Protein AF-A0A398CS97-F1 (afdb_monomer_lite)

Foldseek 3Di:
DDPDLVVVLVVQQVCVVVVVDDFWDKDKDWDADPVPRFIKIKIKIWGWDRWHWADDPPDPQKIKIKTWTAWPIWIFIAGPNDTPDIGTDDTPPDIDIDIDGWDWDAFDDADWDDDDPDTDHPDGDGDDTDTDDDDDDDD

Radius of gyration: 20.43 Å; chains: 1; bounding box: 44×34×63 Å

Organism: NCBI:txid2315694

Secondary structure (DSSP, 8-state):
----HHHHHHHHHHHHHTT-S--EEEEEEEEE-TTT--EEEEEEEEEB---EEEEPTT-TTEEEEEEEBPTT-EEEEEETTEEEEEEE--TTS-EEEEEEE--EEESS--EEEEETTEEEEE---TT-EEE--------

pLDDT: mean 70.94, std 22.55, range [26.84, 95.31]

Sequence (139 aa):
MFVQRSSVERFLKSQYEAGKLAREVVLTTEREDPITEMKYTVRYDIQFASPVLSFIAGRSGFATLTMPINEGSFARIIMADVEKRTIPIPGGRYSVQAIVPLAAIKGDTGEVIEHDNVVTFSDGNPHDNHIIVHFNSEK

Structure (mmCIF, N/CA/C/O backbone):
data_AF-A0A398CS97-F1
#
_entry.id   AF-A0A398CS97-F1
#
loop_
_atom_site.group_PDB
_atom_site.id
_atom_site.type_symbol
_atom_site.label_atom_id
_atom_site.label_alt_id
_atom_site.label_comp_id
_atom_site.label_asym_id
_atom_site.label_entity_id
_atom_site.label_seq_id
_atom_site.pdbx_PDB_ins_code
_atom_site.Cartn_x
_atom_site.Cartn_y
_atom_site.Cartn_z
_atom_site.occupancy
_atom_site.B_iso_or_equiv
_atom_site.auth_seq_id
_atom_site.auth_comp_id
_atom_site.auth_asym_id
_atom_site.auth_atom_id
_atom_site.pdbx_PDB_model_nu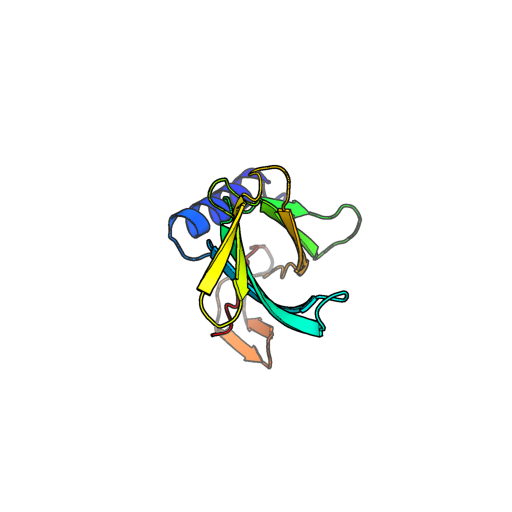m
ATOM 1 N N . MET A 1 1 ? -21.505 2.358 23.986 1.00 35.56 1 MET A N 1
ATOM 2 C CA . MET A 1 1 ? -20.213 3.023 24.249 1.00 35.56 1 MET A CA 1
ATOM 3 C C . MET A 1 1 ? -19.652 3.462 22.906 1.00 35.56 1 MET A C 1
ATOM 5 O O . MET A 1 1 ? -19.321 2.610 22.093 1.00 35.56 1 MET A O 1
ATOM 9 N N . PHE A 1 2 ? -19.686 4.760 22.607 1.00 33.34 2 PHE A N 1
ATOM 10 C CA . PHE A 1 2 ? -19.155 5.289 21.351 1.00 33.34 2 PHE A CA 1
ATOM 11 C C . PHE A 1 2 ? -17.647 5.445 21.516 1.00 33.34 2 PHE A C 1
ATOM 13 O O . PHE A 1 2 ? -17.203 6.307 22.271 1.00 33.34 2 PHE A O 1
ATOM 20 N N . VAL A 1 3 ? -16.856 4.611 20.844 1.00 44.00 3 VAL A N 1
ATOM 21 C CA . VAL A 1 3 ? -15.424 4.884 20.724 1.00 44.00 3 VAL A CA 1
ATOM 22 C C . VAL A 1 3 ? -15.304 6.177 19.929 1.00 44.00 3 VAL A C 1
ATOM 24 O O . VAL A 1 3 ? -15.673 6.238 18.757 1.00 44.00 3 VAL A O 1
ATOM 27 N N . GLN A 1 4 ? -14.873 7.244 20.600 1.00 48.69 4 GLN A N 1
ATOM 28 C CA . GLN A 1 4 ? -14.645 8.535 19.967 1.00 48.69 4 GLN A CA 1
ATOM 29 C C . GLN A 1 4 ? -13.661 8.313 18.815 1.00 48.69 4 GLN A C 1
ATOM 31 O O . GLN A 1 4 ? -12.544 7.844 19.038 1.00 48.69 4 GLN A O 1
ATOM 36 N N . ARG A 1 5 ? -14.085 8.633 17.588 1.00 53.59 5 ARG A N 1
ATOM 37 C CA . ARG A 1 5 ? -13.302 8.511 16.342 1.00 53.59 5 ARG A CA 1
ATOM 38 C C . ARG A 1 5 ? -11.865 9.042 16.508 1.00 53.59 5 ARG A C 1
ATOM 40 O O . ARG A 1 5 ? -10.906 8.419 16.066 1.00 53.59 5 ARG A O 1
ATOM 47 N N . SER A 1 6 ? -11.726 10.104 17.302 1.00 59.69 6 SER A N 1
ATOM 48 C CA . SER A 1 6 ? -10.467 10.755 17.671 1.00 59.69 6 SER A CA 1
ATOM 49 C C . SER A 1 6 ? -9.505 9.920 18.530 1.00 59.69 6 SER A C 1
ATOM 51 O O . SER A 1 6 ? -8.316 10.224 18.566 1.00 59.69 6 SER A O 1
ATOM 53 N N . SER A 1 7 ? -9.957 8.901 19.266 1.00 64.19 7 SER A N 1
ATOM 54 C CA . SER A 1 7 ? -9.073 8.045 20.076 1.00 64.19 7 SER A CA 1
ATOM 55 C C . SER A 1 7 ? -8.352 7.006 19.213 1.00 64.19 7 SER A C 1
ATOM 57 O O . SER A 1 7 ? -7.135 6.860 19.303 1.00 64.19 7 SER A O 1
ATOM 59 N N . VAL A 1 8 ? -9.085 6.356 18.304 1.00 69.38 8 VAL A N 1
ATOM 60 C CA . VAL A 1 8 ? -8.534 5.350 17.380 1.00 69.38 8 VAL A CA 1
ATOM 61 C C . VAL A 1 8 ? -7.596 5.997 16.367 1.00 69.38 8 VAL A C 1
ATOM 63 O O . VAL A 1 8 ? -6.506 5.489 16.132 1.00 69.38 8 VAL A O 1
AT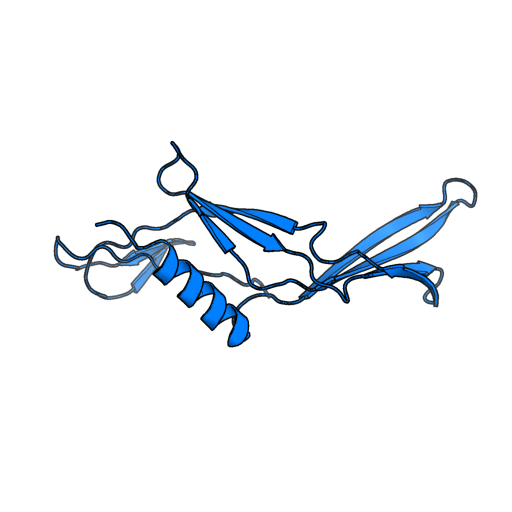OM 66 N N . GLU A 1 9 ? -7.971 7.153 15.817 1.00 71.81 9 GLU A N 1
ATOM 67 C CA . GLU A 1 9 ? -7.108 7.901 14.895 1.00 71.81 9 GLU A CA 1
ATOM 68 C C . GLU A 1 9 ? -5.802 8.346 15.573 1.00 71.81 9 GLU A C 1
ATOM 70 O O . GLU A 1 9 ? -4.727 8.208 14.990 1.00 71.81 9 GLU A O 1
ATOM 75 N N . ARG A 1 10 ? -5.863 8.805 16.833 1.00 71.56 10 ARG A N 1
ATOM 76 C CA . ARG A 1 10 ? -4.659 9.143 17.614 1.00 71.56 10 ARG A CA 1
ATOM 77 C C . ARG A 1 10 ? -3.786 7.925 17.895 1.00 71.56 10 ARG A C 1
ATOM 79 O O . ARG A 1 10 ? -2.567 8.040 17.809 1.00 71.56 10 ARG A O 1
ATOM 86 N N . PHE A 1 11 ? -4.385 6.779 18.208 1.00 76.19 11 PHE A N 1
ATOM 87 C CA . PHE A 1 11 ? -3.647 5.534 18.408 1.00 76.19 11 PHE A CA 1
ATOM 88 C C . PHE A 1 11 ? -2.953 5.071 17.121 1.00 76.19 11 PHE A C 1
ATOM 90 O O . PHE A 1 11 ? -1.757 4.804 17.129 1.00 76.19 11 PHE A O 1
ATOM 97 N N . LEU A 1 12 ? -3.665 5.034 15.994 1.00 78.00 12 LEU A N 1
ATOM 98 C CA . LEU A 1 12 ? -3.082 4.630 14.711 1.00 78.00 12 LEU A CA 1
ATOM 99 C C . LEU A 1 12 ? -1.944 5.553 14.290 1.00 78.00 12 LEU A C 1
ATOM 101 O O . LEU A 1 12 ? -0.890 5.080 13.869 1.00 78.00 12 LEU A O 1
ATOM 105 N N . LYS A 1 13 ? -2.129 6.863 14.471 1.00 81.62 13 LYS A N 1
ATOM 106 C CA . LYS A 1 13 ? -1.077 7.845 14.234 1.00 81.62 13 LYS A CA 1
ATOM 107 C C . LYS A 1 13 ? 0.131 7.616 15.146 1.00 81.62 13 LYS A C 1
ATOM 109 O O . LYS A 1 13 ? 1.252 7.613 14.650 1.00 81.62 13 LYS A O 1
ATOM 114 N N . SER A 1 14 ? -0.067 7.359 16.442 1.00 77.31 14 SER A N 1
ATOM 115 C CA . SER A 1 14 ? 1.054 7.125 17.363 1.00 77.31 14 SER A CA 1
ATOM 116 C C . SER A 1 14 ? 1.821 5.843 17.036 1.00 77.31 14 SER A C 1
ATOM 118 O O . SER A 1 14 ? 3.049 5.843 17.068 1.00 77.31 14 SER A O 1
ATOM 120 N N . GLN A 1 15 ? 1.131 4.766 16.647 1.00 79.25 15 GLN A N 1
ATOM 121 C CA . GLN A 1 15 ? 1.784 3.530 16.202 1.00 79.25 15 GLN A CA 1
ATOM 122 C C . GLN A 1 15 ? 2.523 3.724 14.874 1.00 79.25 15 GLN A C 1
ATOM 124 O O . GLN A 1 15 ? 3.636 3.217 14.700 1.00 79.25 15 GLN A O 1
ATOM 129 N N . TYR A 1 16 ? 1.942 4.500 13.955 1.00 84.25 16 TYR A N 1
ATOM 130 C CA . TYR A 1 16 ? 2.598 4.882 12.712 1.00 84.25 16 TYR A CA 1
ATOM 131 C C . TYR A 1 16 ? 3.886 5.658 12.985 1.00 84.25 16 TYR A C 1
ATOM 133 O O . TYR A 1 16 ? 4.936 5.291 12.463 1.00 84.25 16 TYR A O 1
ATOM 141 N N . GLU A 1 17 ? 3.838 6.681 13.841 1.00 84.44 17 GLU A N 1
ATOM 142 C CA . GLU A 1 17 ? 4.981 7.515 14.241 1.00 84.44 17 GLU A CA 1
ATOM 143 C C . GLU A 1 17 ? 6.045 6.727 15.022 1.00 84.44 17 GLU A C 1
ATOM 145 O O . GLU A 1 17 ? 7.239 6.959 14.832 1.00 84.44 17 GLU A O 1
ATOM 150 N N . ALA A 1 18 ? 5.637 5.716 15.792 1.00 79.50 18 ALA A N 1
ATOM 151 C CA . ALA A 1 18 ? 6.531 4.776 16.468 1.00 79.50 18 ALA A CA 1
ATOM 152 C C . ALA A 1 18 ? 7.183 3.738 15.529 1.00 79.50 18 ALA A C 1
ATOM 154 O O . ALA A 1 18 ? 7.961 2.901 15.986 1.00 79.50 18 ALA A O 1
ATOM 155 N N . GLY A 1 19 ? 6.860 3.756 14.229 1.00 76.44 19 GLY A N 1
ATOM 156 C CA . GLY A 1 19 ? 7.424 2.833 13.237 1.00 76.44 19 GLY A CA 1
ATOM 157 C C . GLY A 1 19 ? 6.904 1.403 13.375 1.00 76.44 19 GLY A C 1
ATOM 158 O O . GLY A 1 19 ? 7.545 0.468 12.907 1.00 76.44 19 GLY A O 1
ATOM 159 N N . LYS A 1 20 ? 5.758 1.223 14.041 1.00 73.12 20 LYS A N 1
ATOM 160 C CA . LYS A 1 20 ? 5.117 -0.084 14.241 1.00 73.12 20 LYS A CA 1
ATOM 161 C C . LYS A 1 20 ? 4.191 -0.478 13.092 1.00 73.12 20 LYS A C 1
ATOM 163 O O . LYS A 1 20 ? 3.730 -1.611 13.056 1.00 73.12 20 LYS A O 1
ATOM 168 N N . LEU A 1 21 ? 3.922 0.448 12.173 1.00 80.38 21 LEU A N 1
ATOM 169 C CA . LEU A 1 21 ? 3.101 0.235 10.983 1.00 80.38 21 LEU A CA 1
ATOM 170 C C . LEU A 1 21 ? 3.946 0.402 9.720 1.00 80.38 21 LEU A C 1
ATOM 172 O O . LEU A 1 21 ? 4.926 1.150 9.721 1.00 80.38 21 LEU A O 1
ATOM 176 N N . ALA A 1 22 ? 3.535 -0.267 8.642 1.00 81.25 22 ALA A N 1
ATOM 177 C CA . ALA A 1 22 ? 4.201 -0.178 7.349 1.00 81.25 22 ALA A CA 1
ATOM 178 C C . ALA A 1 22 ? 4.227 1.273 6.840 1.00 81.25 22 ALA A C 1
ATOM 180 O O . ALA A 1 22 ? 3.200 1.954 6.795 1.00 81.25 22 ALA A O 1
ATOM 181 N N . ARG A 1 23 ? 5.419 1.732 6.453 1.00 88.38 23 ARG A N 1
ATOM 182 C CA . ARG A 1 23 ? 5.659 3.078 5.902 1.00 88.38 23 ARG A CA 1
ATOM 183 C C . ARG A 1 23 ? 6.072 3.054 4.443 1.00 88.38 23 ARG A C 1
ATOM 185 O O . ARG A 1 23 ? 5.893 4.042 3.743 1.00 88.38 23 ARG A O 1
ATOM 192 N N . GLU A 1 24 ? 6.621 1.934 4.007 1.00 89.06 24 GLU A N 1
ATOM 193 C CA . GLU A 1 24 ? 7.121 1.733 2.662 1.00 89.06 24 GLU A CA 1
ATOM 194 C C . GLU A 1 24 ? 6.723 0.340 2.196 1.00 89.06 24 GLU A C 1
ATOM 196 O O . GLU A 1 24 ? 6.718 -0.609 2.983 1.00 89.06 24 GLU A O 1
ATOM 201 N N . VAL A 1 25 ? 6.388 0.230 0.918 1.00 87.56 25 VAL A N 1
ATOM 202 C CA . VAL A 1 25 ? 6.189 -1.038 0.228 1.00 87.56 25 VAL A CA 1
ATOM 203 C C . VAL A 1 25 ? 6.914 -0.973 -1.106 1.00 87.56 25 VAL A C 1
ATOM 205 O O . VAL A 1 25 ? 6.753 -0.019 -1.868 1.00 87.56 25 VAL A O 1
ATOM 208 N N . VAL A 1 26 ? 7.678 -2.024 -1.396 1.00 90.56 26 VAL A N 1
ATOM 209 C CA . VAL A 1 26 ? 8.319 -2.224 -2.693 1.00 90.56 26 VAL A CA 1
ATOM 210 C C . VAL A 1 26 ? 7.571 -3.324 -3.436 1.00 90.56 26 VAL A C 1
ATOM 212 O O . VAL A 1 26 ? 7.442 -4.437 -2.932 1.00 90.56 26 VAL A O 1
ATOM 215 N N . LEU A 1 27 ? 7.075 -3.017 -4.633 1.00 89.12 27 LEU A N 1
ATOM 216 C CA . LEU A 1 27 ? 6.405 -3.975 -5.514 1.00 89.12 27 LEU A 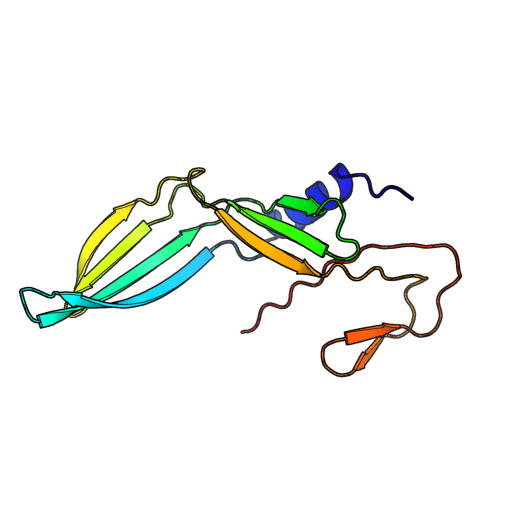CA 1
ATOM 217 C C . LEU A 1 27 ? 7.189 -4.098 -6.808 1.00 89.12 27 LEU A C 1
ATOM 219 O O . LEU A 1 27 ? 7.566 -3.094 -7.406 1.00 89.12 27 LEU A O 1
ATOM 223 N N . THR A 1 28 ? 7.363 -5.320 -7.284 1.00 91.81 28 THR A N 1
ATOM 224 C CA . THR A 1 28 ? 8.083 -5.588 -8.527 1.00 91.81 28 THR A CA 1
ATOM 225 C C . THR A 1 28 ? 7.180 -6.367 -9.466 1.00 91.81 28 THR A C 1
ATOM 227 O O . THR A 1 28 ? 6.547 -7.340 -9.063 1.00 91.81 28 THR A O 1
ATOM 230 N N . THR A 1 29 ? 7.101 -5.939 -10.723 1.00 92.81 29 THR A N 1
ATOM 231 C CA . THR A 1 29 ? 6.372 -6.657 -11.771 1.00 92.81 29 THR A CA 1
ATOM 232 C C . THR A 1 29 ? 7.207 -6.728 -13.036 1.00 92.81 29 THR A C 1
ATOM 234 O O . THR A 1 29 ? 7.835 -5.749 -13.435 1.00 92.81 29 THR A O 1
ATOM 237 N N . GLU A 1 30 ? 7.199 -7.889 -13.676 1.00 93.81 30 GLU A N 1
ATOM 238 C CA . GLU A 1 30 ? 7.801 -8.075 -14.987 1.00 93.81 30 GLU A CA 1
ATOM 239 C C . GLU A 1 30 ? 6.779 -7.767 -16.082 1.00 93.81 30 GLU A C 1
ATOM 241 O O . GLU A 1 30 ? 5.580 -8.065 -15.978 1.00 93.81 30 GLU A O 1
ATOM 246 N N . ARG A 1 31 ? 7.263 -7.121 -17.134 1.00 91.06 31 ARG A N 1
ATOM 247 C CA . ARG A 1 31 ? 6.509 -6.728 -18.317 1.00 91.06 31 ARG A CA 1
ATOM 248 C C . ARG A 1 31 ? 7.342 -7.029 -19.551 1.00 91.06 31 ARG A C 1
ATOM 250 O O . ARG A 1 31 ? 8.557 -7.181 -19.475 1.00 91.06 31 ARG A O 1
ATOM 257 N N . GLU A 1 32 ? 6.671 -7.093 -20.683 1.00 92.50 32 GLU A N 1
ATOM 258 C CA . GLU A 1 32 ? 7.292 -7.261 -21.987 1.00 92.50 32 GLU A CA 1
ATOM 259 C C . GLU A 1 32 ? 6.846 -6.098 -22.865 1.00 92.50 32 GLU A C 1
ATOM 261 O O . GLU A 1 32 ? 5.667 -5.732 -22.862 1.00 92.50 32 GLU A O 1
ATOM 266 N N . ASP A 1 33 ? 7.796 -5.460 -23.543 1.00 84.12 33 ASP A N 1
ATOM 267 C CA . ASP A 1 33 ? 7.491 -4.414 -24.509 1.00 84.12 33 ASP A CA 1
ATOM 268 C C . ASP A 1 33 ? 6.861 -5.069 -25.748 1.00 84.12 33 ASP A C 1
ATOM 270 O O . ASP A 1 33 ? 7.518 -5.879 -26.400 1.00 84.12 33 ASP A O 1
ATOM 274 N N . PRO A 1 34 ? 5.611 -4.731 -26.108 1.00 86.88 34 PRO A N 1
ATOM 275 C CA . PRO A 1 34 ? 4.909 -5.386 -27.207 1.00 86.88 34 PRO A CA 1
ATOM 276 C C . PRO A 1 34 ? 5.487 -5.069 -28.596 1.00 86.88 34 PRO A C 1
ATOM 278 O O . PRO A 1 34 ? 5.068 -5.686 -29.571 1.00 86.88 34 PRO A O 1
ATOM 281 N N . ILE A 1 35 ? 6.386 -4.087 -28.720 1.00 90.19 35 ILE A N 1
ATOM 282 C CA . ILE A 1 35 ? 7.035 -3.719 -29.988 1.00 90.19 35 ILE A CA 1
ATOM 283 C C . ILE A 1 35 ? 8.391 -4.417 -30.112 1.00 90.19 35 ILE A C 1
ATOM 285 O O . ILE A 1 35 ? 8.751 -4.879 -31.192 1.00 90.19 35 ILE A O 1
ATOM 289 N N . THR A 1 36 ? 9.162 -4.464 -29.023 1.00 88.44 36 THR A N 1
ATOM 290 C CA . THR A 1 36 ? 10.543 -4.976 -29.040 1.00 88.44 36 THR A CA 1
ATOM 291 C C . THR A 1 36 ? 10.688 -6.392 -28.483 1.00 88.44 36 THR A C 1
ATOM 293 O O . THR A 1 36 ? 11.783 -6.942 -28.557 1.00 88.44 36 THR A O 1
ATOM 296 N N . GLU A 1 37 ? 9.623 -6.962 -27.905 1.00 89.06 37 GLU A N 1
ATOM 297 C CA . GLU A 1 37 ? 9.596 -8.250 -27.181 1.00 89.06 37 GLU A CA 1
ATOM 298 C C . GLU A 1 37 ? 10.610 -8.315 -26.020 1.00 89.06 37 GLU A C 1
ATOM 300 O O . GLU A 1 37 ? 10.902 -9.365 -25.442 1.00 89.06 37 GLU A O 1
ATOM 305 N N . MET A 1 38 ? 11.171 -7.165 -25.636 1.00 88.75 38 MET A N 1
ATOM 306 C CA . MET A 1 38 ? 12.128 -7.080 -24.550 1.00 88.75 38 MET A CA 1
ATOM 307 C C . MET A 1 38 ? 11.409 -7.099 -23.208 1.00 88.75 38 MET A C 1
ATOM 309 O O . MET A 1 38 ? 10.517 -6.290 -22.936 1.00 88.75 38 MET A O 1
ATOM 313 N N . LYS A 1 39 ? 11.875 -7.976 -22.319 1.00 92.38 39 LYS A N 1
ATOM 314 C CA . LYS A 1 39 ? 11.431 -7.995 -20.928 1.00 92.38 39 LYS A CA 1
ATOM 315 C C . LYS A 1 39 ? 12.028 -6.831 -20.149 1.00 92.38 39 LYS A C 1
ATOM 317 O O . LYS A 1 39 ? 13.209 -6.505 -20.278 1.00 92.38 39 LYS A O 1
ATOM 322 N N . TYR A 1 40 ? 11.207 -6.232 -19.303 1.00 93.19 40 TYR A N 1
ATOM 323 C CA . TYR A 1 40 ? 11.600 -5.174 -18.394 1.00 93.19 40 TYR A CA 1
ATOM 324 C C . TYR A 1 40 ? 10.867 -5.301 -17.065 1.00 93.19 40 TYR A C 1
ATOM 326 O O . TYR A 1 40 ? 9.748 -5.806 -16.981 1.00 93.19 40 TYR A O 1
ATOM 334 N N . THR A 1 41 ? 11.498 -4.796 -16.019 1.00 94.81 41 THR A N 1
ATOM 335 C CA . THR A 1 41 ? 10.960 -4.816 -14.667 1.00 94.81 41 THR A CA 1
ATOM 336 C C . THR A 1 41 ? 10.450 -3.431 -14.315 1.00 94.81 41 THR A C 1
ATOM 338 O O . THR A 1 41 ? 11.159 -2.438 -14.467 1.00 94.81 41 THR A O 1
ATOM 341 N N . VAL A 1 42 ? 9.222 -3.348 -13.816 1.00 93.94 42 VAL A N 1
ATOM 342 C CA . VAL A 1 42 ? 8.712 -2.141 -13.170 1.00 93.94 42 VAL A CA 1
ATOM 343 C C . VAL A 1 42 ? 8.763 -2.357 -11.666 1.00 93.94 42 VAL A C 1
ATOM 345 O O . VAL A 1 42 ? 8.090 -3.239 -11.133 1.00 93.94 42 VAL A O 1
ATOM 348 N N . ARG A 1 43 ? 9.575 -1.550 -10.987 1.00 95.12 43 ARG A N 1
ATOM 349 C CA . ARG A 1 43 ? 9.678 -1.517 -9.530 1.00 95.12 43 ARG A CA 1
ATOM 350 C C . ARG A 1 43 ? 8.960 -0.280 -9.013 1.00 95.12 43 ARG A C 1
ATOM 352 O O . ARG A 1 43 ? 9.289 0.833 -9.405 1.00 95.12 43 ARG A O 1
ATOM 359 N N . TYR A 1 44 ? 7.985 -0.470 -8.145 1.00 91.56 44 TYR A N 1
ATOM 360 C CA . TYR A 1 44 ? 7.284 0.593 -7.444 1.00 91.56 44 TYR A CA 1
ATOM 361 C C . TYR A 1 44 ? 7.833 0.672 -6.030 1.00 91.56 44 TYR A C 1
ATOM 363 O O . TYR A 1 44 ? 7.791 -0.320 -5.309 1.00 91.56 44 TYR A O 1
ATOM 371 N N . ASP A 1 45 ? 8.307 1.841 -5.629 1.00 93.81 45 ASP A N 1
ATOM 372 C CA . ASP A 1 45 ? 8.688 2.129 -4.254 1.00 93.81 45 ASP A CA 1
ATOM 373 C C . ASP A 1 45 ? 7.647 3.132 -3.725 1.00 93.81 45 ASP A C 1
ATOM 375 O O . ASP A 1 45 ? 7.608 4.304 -4.117 1.00 93.81 45 ASP A O 1
ATOM 379 N N . ILE A 1 46 ? 6.713 2.622 -2.921 1.00 92.62 46 ILE A N 1
ATOM 380 C CA . ILE A 1 46 ? 5.547 3.351 -2.420 1.00 92.62 46 ILE A CA 1
ATOM 381 C C . ILE A 1 46 ? 5.793 3.742 -0.975 1.00 92.62 46 ILE A C 1
ATOM 383 O O . ILE A 1 46 ? 5.967 2.877 -0.122 1.00 92.62 46 ILE A O 1
ATOM 387 N N . GLN A 1 47 ? 5.731 5.037 -0.692 1.00 93.50 47 GLN A N 1
ATOM 388 C CA . GLN A 1 47 ? 5.758 5.573 0.660 1.00 93.50 47 GLN A CA 1
ATOM 389 C C . GLN A 1 47 ? 4.343 5.920 1.097 1.00 93.50 47 GLN A C 1
ATOM 391 O O . GLN A 1 47 ? 3.584 6.557 0.365 1.00 93.50 47 GLN A O 1
ATOM 396 N N . PHE A 1 48 ? 3.987 5.530 2.311 1.00 91.00 48 PHE A N 1
ATOM 397 C CA . PHE A 1 48 ? 2.683 5.812 2.882 1.00 91.00 48 PHE A CA 1
ATOM 398 C C . PHE A 1 48 ? 2.718 7.031 3.800 1.00 91.00 48 PHE A C 1
ATOM 400 O O . PHE A 1 48 ? 3.750 7.419 4.347 1.00 91.00 48 PHE A O 1
ATOM 407 N N . ALA A 1 49 ? 1.561 7.661 3.945 1.00 89.69 49 ALA A N 1
ATOM 408 C CA . ALA A 1 49 ? 1.263 8.609 5.000 1.00 89.69 49 ALA A CA 1
ATOM 409 C C . ALA A 1 49 ? 0.672 7.881 6.212 1.00 89.69 49 ALA A C 1
ATOM 411 O O . ALA A 1 49 ? 0.372 6.686 6.162 1.00 89.69 49 ALA A O 1
ATOM 412 N N . SER A 1 50 ? 0.447 8.630 7.295 1.00 87.81 50 SER A N 1
ATOM 413 C CA . SER A 1 50 ? -0.260 8.104 8.463 1.00 87.81 50 SER A CA 1
ATOM 414 C C . SER A 1 50 ? -1.614 7.507 8.046 1.00 87.81 50 SER A C 1
ATOM 416 O O . SER A 1 50 ? -2.388 8.186 7.363 1.00 87.81 50 SER A O 1
ATOM 418 N N . PRO A 1 51 ? -1.928 6.270 8.465 1.00 87.56 51 PRO A N 1
ATOM 419 C CA . PRO A 1 51 ? -3.178 5.620 8.117 1.00 87.56 51 PRO A CA 1
ATOM 420 C C . PRO A 1 51 ? -4.374 6.277 8.806 1.00 87.56 51 PRO A C 1
ATOM 422 O O . PRO A 1 51 ? -4.258 6.851 9.891 1.00 87.56 51 PRO A O 1
ATOM 425 N N . VAL A 1 52 ? -5.543 6.113 8.192 1.00 86.94 52 VAL A N 1
ATOM 426 C CA . VAL A 1 52 ? -6.843 6.521 8.735 1.00 86.94 52 VAL A CA 1
ATOM 427 C C . VAL A 1 52 ? -7.792 5.330 8.716 1.00 86.94 52 VAL A C 1
ATOM 429 O O . VAL A 1 52 ? -7.811 4.558 7.760 1.00 86.94 52 VAL A O 1
ATOM 432 N N . LEU A 1 53 ? -8.608 5.195 9.760 1.00 84.00 53 LEU A N 1
ATOM 433 C CA . LEU A 1 53 ? -9.614 4.144 9.873 1.00 84.00 53 LEU A CA 1
ATOM 434 C C . LEU A 1 53 ? -11.017 4.754 9.864 1.00 84.00 53 LEU A C 1
ATOM 436 O O . LEU A 1 53 ? -11.311 5.671 10.627 1.00 84.00 53 LEU A O 1
ATOM 440 N N . SER A 1 54 ? -11.903 4.232 9.020 1.00 82.31 54 SER A N 1
ATOM 441 C CA . SER A 1 54 ? -13.309 4.642 8.965 1.00 82.31 54 SER A CA 1
ATOM 442 C C . SER A 1 54 ? -14.237 3.441 9.064 1.00 82.31 54 SER A C 1
ATOM 444 O O . SER A 1 54 ? -14.129 2.496 8.290 1.00 82.31 54 SER A O 1
ATOM 446 N N . PHE A 1 55 ? -15.176 3.481 10.009 1.00 79.00 55 PHE A N 1
ATOM 447 C CA . PHE A 1 55 ? -16.211 2.455 10.136 1.00 79.00 55 PHE A CA 1
ATOM 448 C C . PHE A 1 55 ? -17.136 2.467 8.916 1.00 79.00 55 PHE A C 1
ATOM 450 O O . PHE A 1 55 ? -17.506 3.534 8.420 1.00 79.00 55 PHE A O 1
ATOM 457 N N . ILE A 1 56 ? -17.524 1.281 8.449 1.00 73.00 56 ILE A N 1
ATOM 458 C CA . ILE A 1 56 ? -18.420 1.140 7.300 1.00 73.00 56 ILE A CA 1
ATOM 459 C C . ILE A 1 56 ? -19.864 1.196 7.802 1.00 73.00 56 ILE A C 1
ATOM 461 O O . ILE A 1 56 ? -20.302 0.346 8.579 1.00 73.00 56 ILE A O 1
ATOM 465 N N . ALA A 1 57 ? -20.620 2.204 7.361 1.00 70.44 57 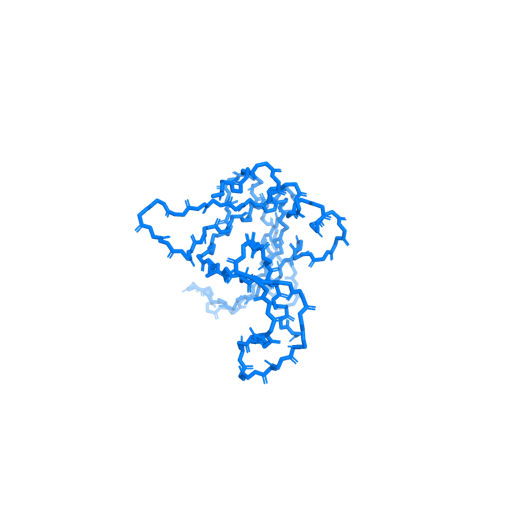ALA A N 1
ATOM 466 C CA . ALA A 1 57 ? -22.027 2.336 7.722 1.00 70.44 57 ALA A CA 1
ATOM 467 C C . ALA A 1 57 ? -22.821 1.100 7.262 1.00 70.44 57 ALA A C 1
ATOM 469 O O . ALA A 1 57 ? -22.682 0.645 6.129 1.00 70.44 57 ALA A O 1
ATOM 470 N N . GLY A 1 58 ? -23.638 0.540 8.156 1.00 65.69 58 GLY A N 1
ATOM 471 C CA . GLY A 1 58 ? -24.454 -0.644 7.868 1.00 65.69 58 GLY A CA 1
ATOM 472 C C . GLY A 1 58 ? -23.707 -1.983 7.896 1.00 65.69 58 GLY A C 1
ATOM 473 O O . GLY A 1 58 ? -24.354 -3.021 7.789 1.00 65.69 58 GLY A O 1
ATOM 474 N N . ARG A 1 59 ? -22.379 -2.000 8.096 1.00 66.38 59 ARG A N 1
ATOM 475 C CA . ARG A 1 59 ? -21.588 -3.234 8.213 1.00 66.38 59 ARG A CA 1
ATOM 476 C C . ARG A 1 59 ? -20.847 -3.276 9.550 1.00 66.38 59 ARG A C 1
ATOM 478 O O . ARG A 1 59 ? -19.735 -2.773 9.683 1.00 66.38 59 ARG A O 1
ATOM 485 N N . SER A 1 60 ? -21.489 -3.888 10.545 1.00 63.25 60 SER A N 1
ATOM 486 C CA . SER A 1 60 ? -20.885 -4.109 11.865 1.00 63.25 60 SER A CA 1
ATOM 487 C C . SER A 1 60 ? -19.670 -5.038 11.766 1.00 63.25 60 SER A C 1
ATOM 489 O O . SER A 1 60 ? -19.676 -5.971 10.966 1.00 63.25 60 SER A O 1
ATOM 491 N N . GLY A 1 61 ? -18.638 -4.782 12.573 1.00 63.47 61 GLY A N 1
ATOM 492 C CA . GLY A 1 61 ? -17.440 -5.625 12.644 1.00 63.47 61 GLY A CA 1
ATOM 493 C C . GLY A 1 61 ? -16.416 -5.401 11.531 1.00 63.47 61 GLY A C 1
ATOM 494 O O . GLY A 1 61 ? -15.493 -6.194 11.405 1.00 63.47 61 GLY A O 1
ATOM 495 N N . PHE A 1 62 ? -16.544 -4.345 10.723 1.00 68.50 62 PHE A N 1
ATOM 496 C CA . PHE A 1 62 ? -15.565 -4.014 9.687 1.00 68.50 62 PHE A CA 1
ATOM 497 C C . PHE A 1 62 ? -15.260 -2.517 9.661 1.00 68.50 62 PHE A C 1
ATOM 499 O O . PHE A 1 62 ? -16.123 -1.673 9.917 1.00 68.50 62 PHE A O 1
ATOM 506 N N . ALA A 1 63 ? -14.029 -2.186 9.289 1.00 77.62 63 ALA A N 1
ATOM 507 C CA . ALA A 1 63 ? -13.614 -0.826 8.995 1.00 77.62 63 ALA A CA 1
ATOM 508 C C . ALA A 1 63 ? -12.808 -0.771 7.702 1.00 77.62 63 ALA A C 1
ATOM 510 O O . ALA A 1 63 ? -12.201 -1.746 7.275 1.00 77.62 63 ALA A O 1
ATOM 511 N N . THR A 1 64 ? -12.800 0.399 7.080 1.00 83.50 64 THR A N 1
ATOM 512 C CA . THR A 1 64 ? -11.903 0.718 5.975 1.00 83.50 64 THR A CA 1
ATOM 513 C C . THR A 1 64 ? -10.644 1.351 6.547 1.00 83.50 64 THR A C 1
ATOM 515 O O . THR A 1 64 ? -10.703 2.439 7.122 1.00 83.50 64 THR A O 1
ATOM 518 N N . LEU A 1 65 ? -9.514 0.671 6.387 1.00 85.31 65 LEU A N 1
ATOM 519 C CA . LEU A 1 65 ? -8.183 1.227 6.577 1.00 85.31 65 LEU A CA 1
ATOM 520 C C . LEU A 1 65 ? -7.764 1.909 5.276 1.00 85.31 65 LEU A C 1
ATOM 522 O O . LEU A 1 65 ? -7.777 1.289 4.217 1.00 85.31 65 LEU A O 1
ATOM 526 N N . THR A 1 66 ? -7.398 3.182 5.355 1.00 89.81 66 THR A N 1
ATOM 527 C CA . THR A 1 66 ? -6.876 3.963 4.233 1.00 89.81 66 THR A CA 1
ATOM 528 C C . THR A 1 66 ? -5.444 4.370 4.536 1.00 89.81 66 THR A C 1
ATOM 530 O O . THR A 1 66 ? -5.188 5.021 5.547 1.00 89.81 66 THR A O 1
ATOM 533 N N . MET A 1 67 ? -4.525 4.008 3.647 1.00 89.50 67 MET A N 1
ATOM 534 C CA . MET A 1 67 ? -3.117 4.394 3.674 1.00 89.50 67 MET A CA 1
ATOM 535 C C . MET A 1 67 ? -2.835 5.302 2.472 1.00 89.50 67 MET A C 1
ATOM 537 O O . MET A 1 67 ? -2.668 4.804 1.354 1.00 89.50 67 MET A O 1
ATOM 541 N N . PRO A 1 68 ? -2.845 6.635 2.653 1.00 91.94 68 PRO A N 1
ATOM 542 C CA . PRO A 1 68 ? -2.542 7.567 1.572 1.00 91.94 68 PRO A CA 1
ATOM 543 C C . PRO A 1 68 ? -1.104 7.388 1.088 1.00 91.94 68 PRO A C 1
ATOM 545 O O . PRO A 1 68 ? -0.217 7.124 1.895 1.00 91.94 68 PRO A O 1
ATOM 548 N N . ILE A 1 69 ? -0.868 7.547 -0.211 1.00 92.81 69 ILE A N 1
ATOM 549 C CA . ILE A 1 69 ? 0.483 7.560 -0.777 1.00 92.81 69 ILE A CA 1
ATOM 550 C C . ILE A 1 69 ? 1.075 8.958 -0.587 1.00 92.81 69 ILE A C 1
ATOM 552 O O . ILE A 1 69 ? 0.432 9.962 -0.902 1.00 92.81 69 ILE A O 1
ATOM 556 N N . ASN A 1 70 ? 2.288 9.016 -0.049 1.00 89.69 70 ASN A N 1
ATOM 557 C CA . ASN A 1 70 ? 3.022 10.243 0.222 1.00 89.69 70 ASN A CA 1
ATOM 558 C C . ASN A 1 70 ? 3.870 10.683 -0.976 1.00 89.69 70 ASN A C 1
ATOM 560 O O . ASN A 1 70 ? 4.234 9.884 -1.846 1.00 89.69 70 ASN A O 1
ATOM 564 N N . GLU A 1 71 ? 4.222 11.969 -0.960 1.00 86.81 71 GLU A N 1
ATOM 565 C CA . GLU A 1 71 ? 5.315 12.504 -1.774 1.00 86.81 71 GLU A CA 1
ATOM 566 C C . GLU A 1 71 ? 6.603 11.713 -1.504 1.00 86.81 71 GLU A C 1
ATOM 568 O O . GLU A 1 71 ? 6.860 11.308 -0.371 1.00 86.81 71 GLU A O 1
ATOM 573 N N . GLY A 1 72 ? 7.404 11.478 -2.544 1.00 87.56 72 GLY A N 1
ATOM 574 C CA . GLY A 1 72 ? 8.598 10.622 -2.466 1.00 87.56 72 GLY A CA 1
ATOM 575 C C . GLY A 1 72 ? 8.386 9.184 -2.947 1.00 87.56 72 GLY A C 1
ATOM 576 O O . GLY A 1 72 ? 9.352 8.430 -3.038 1.00 87.56 72 GLY A O 1
ATOM 577 N N . SER A 1 73 ? 7.158 8.819 -3.321 1.00 94.12 73 SER A N 1
ATOM 578 C CA . SER A 1 73 ? 6.860 7.562 -4.017 1.00 94.12 73 SER A CA 1
ATOM 579 C C . SER A 1 73 ? 7.206 7.651 -5.504 1.00 94.12 73 SER A C 1
ATOM 581 O O . SER A 1 73 ? 6.992 8.687 -6.140 1.00 94.12 73 SER A O 1
ATOM 583 N N . PHE A 1 74 ? 7.695 6.567 -6.102 1.00 95.06 74 PHE A N 1
ATOM 584 C CA . PHE A 1 74 ? 8.038 6.549 -7.526 1.00 95.06 74 PHE A CA 1
ATOM 585 C C . PHE A 1 74 ? 7.969 5.138 -8.130 1.00 95.06 74 PHE A C 1
ATOM 587 O O . PHE A 1 74 ? 7.999 4.123 -7.438 1.00 95.06 74 PHE A O 1
ATOM 594 N N . ALA A 1 75 ? 7.876 5.084 -9.456 1.00 93.81 75 ALA A N 1
ATOM 595 C CA . ALA A 1 75 ? 7.996 3.872 -10.252 1.00 93.81 75 ALA A CA 1
ATOM 596 C C . ALA A 1 75 ? 9.273 3.934 -11.097 1.00 93.81 75 ALA A C 1
ATOM 598 O O . ALA A 1 75 ? 9.504 4.910 -11.813 1.00 93.81 75 ALA A O 1
ATOM 599 N N . ARG A 1 76 ? 10.085 2.882 -11.040 1.00 95.31 76 ARG A N 1
ATOM 600 C CA . ARG A 1 76 ? 11.310 2.697 -11.818 1.00 95.31 76 ARG A CA 1
ATOM 601 C C . ARG A 1 76 ? 11.082 1.657 -12.901 1.00 95.31 76 ARG A C 1
ATOM 603 O O . ARG A 1 76 ? 10.580 0.572 -12.622 1.00 95.31 76 ARG A O 1
ATOM 610 N N . ILE A 1 77 ? 11.491 1.971 -14.123 1.00 93.56 77 ILE A N 1
ATOM 611 C CA . ILE A 1 77 ? 11.570 1.018 -15.229 1.00 93.56 77 ILE A CA 1
ATOM 612 C C . ILE A 1 77 ? 13.023 0.570 -15.340 1.00 93.56 77 ILE A C 1
ATOM 614 O O . ILE A 1 77 ? 13.908 1.381 -15.620 1.00 93.56 77 ILE A O 1
ATOM 618 N N . ILE A 1 78 ? 13.256 -0.716 -15.115 1.00 93.25 78 ILE A N 1
ATOM 619 C CA . ILE A 1 78 ? 14.567 -1.359 -15.111 1.00 93.25 78 ILE A CA 1
ATOM 620 C C . ILE A 1 78 ? 14.626 -2.297 -16.316 1.00 93.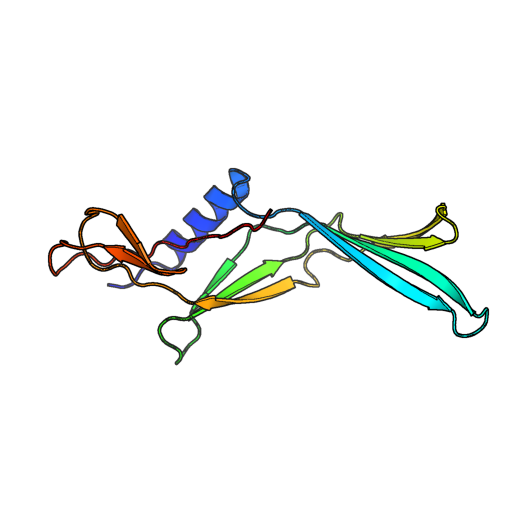25 78 ILE A C 1
ATOM 622 O O . ILE A 1 78 ? 13.763 -3.157 -16.484 1.00 93.25 78 ILE A O 1
ATOM 626 N N . MET A 1 79 ? 15.634 -2.128 -17.168 1.00 90.38 79 MET A N 1
ATOM 627 C CA . MET A 1 79 ? 15.875 -2.989 -18.330 1.00 90.38 79 MET A CA 1
ATOM 628 C C . MET A 1 79 ? 17.314 -3.476 -18.296 1.00 90.38 79 MET A C 1
ATOM 630 O O . MET A 1 79 ? 18.219 -2.643 -18.209 1.00 90.38 79 MET A O 1
ATOM 634 N N . ALA A 1 80 ? 17.513 -4.794 -18.399 1.00 86.00 80 ALA A N 1
ATOM 635 C CA . ALA A 1 80 ? 18.833 -5.424 -18.299 1.00 86.00 80 ALA A CA 1
ATOM 636 C C . ALA A 1 80 ? 19.631 -4.899 -17.086 1.00 86.00 80 ALA A C 1
ATOM 638 O O . ALA A 1 80 ? 20.761 -4.441 -17.226 1.00 86.00 80 ALA A O 1
ATOM 639 N N . ASP A 1 81 ? 18.974 -4.870 -15.921 1.00 81.81 81 ASP A N 1
ATOM 640 C CA . ASP A 1 81 ? 19.521 -4.417 -14.631 1.00 81.81 81 ASP A CA 1
ATOM 641 C C . ASP A 1 81 ? 19.969 -2.947 -14.556 1.00 81.81 81 ASP A C 1
ATOM 643 O O . ASP A 1 81 ? 20.586 -2.523 -13.579 1.00 81.81 81 ASP A O 1
ATOM 647 N N . VAL A 1 82 ? 19.601 -2.126 -15.545 1.00 87.50 82 VAL A N 1
ATOM 648 C CA . VAL A 1 82 ? 19.858 -0.680 -15.548 1.00 87.50 82 VAL A CA 1
ATOM 649 C C . VAL A 1 82 ? 18.548 0.089 -15.397 1.00 87.50 82 VAL A C 1
ATOM 651 O O . VAL A 1 82 ? 17.600 -0.127 -16.157 1.00 87.50 82 VAL A O 1
ATOM 654 N N . GLU A 1 83 ? 18.498 1.029 -14.448 1.00 89.88 83 GLU A N 1
ATOM 655 C CA . GLU A 1 83 ? 17.389 1.983 -14.332 1.00 89.88 83 GLU A CA 1
ATOM 656 C C . GLU A 1 83 ? 17.341 2.857 -15.595 1.00 89.88 83 GLU A C 1
ATOM 658 O O . GLU A 1 83 ? 18.258 3.625 -15.883 1.00 89.88 83 GLU A O 1
ATOM 663 N N . LYS A 1 84 ? 16.272 2.717 -16.381 1.00 90.94 84 LYS A N 1
ATOM 664 C CA . LYS A 1 84 ? 16.059 3.490 -17.612 1.00 90.94 84 LYS A CA 1
ATOM 665 C C . LYS A 1 84 ? 15.234 4.737 -17.372 1.00 90.94 84 LYS A C 1
ATOM 667 O O . LYS A 1 84 ? 15.409 5.735 -18.068 1.00 90.94 84 LYS A O 1
ATOM 672 N N . ARG A 1 85 ? 14.286 4.665 -16.440 1.00 93.12 85 ARG A N 1
ATOM 673 C CA . ARG A 1 85 ? 13.343 5.750 -16.189 1.00 93.12 85 ARG A CA 1
ATOM 674 C C . ARG A 1 85 ? 12.815 5.693 -14.770 1.00 93.12 85 ARG A C 1
ATOM 676 O O . ARG A 1 85 ? 12.418 4.626 -14.316 1.00 93.12 85 ARG A O 1
ATOM 683 N N . THR A 1 86 ? 12.690 6.865 -14.163 1.00 95.31 86 THR A N 1
ATOM 684 C CA . THR A 1 86 ? 11.996 7.064 -12.892 1.00 95.31 86 THR A CA 1
ATOM 685 C C . THR A 1 86 ? 10.807 7.996 -13.096 1.00 95.31 86 THR A C 1
ATOM 687 O O . THR A 1 86 ? 10.913 9.035 -13.749 1.00 95.31 86 THR A O 1
ATOM 690 N N . ILE A 1 87 ? 9.647 7.580 -12.595 1.00 94.94 87 ILE A N 1
ATOM 691 C CA . ILE A 1 87 ? 8.364 8.266 -12.736 1.00 94.94 87 ILE A CA 1
ATOM 692 C C . ILE A 1 87 ? 7.855 8.581 -11.326 1.00 94.94 87 ILE A C 1
ATOM 694 O O . ILE A 1 87 ? 7.574 7.643 -10.578 1.00 94.94 87 ILE A O 1
ATOM 698 N N . PRO A 1 88 ? 7.721 9.860 -10.936 1.00 93.69 88 PRO A N 1
ATOM 699 C CA . PRO A 1 88 ? 7.182 10.204 -9.627 1.00 93.69 88 PRO A CA 1
ATOM 700 C C . PRO A 1 88 ? 5.702 9.817 -9.537 1.00 93.69 88 PRO A C 1
ATOM 702 O O . PRO A 1 88 ? 4.939 9.999 -10.490 1.00 93.69 88 PRO A O 1
ATOM 705 N N . ILE A 1 89 ? 5.293 9.304 -8.379 1.00 92.19 89 ILE A N 1
ATOM 706 C CA . ILE A 1 89 ? 3.893 9.038 -8.052 1.00 92.19 89 ILE A CA 1
ATOM 707 C C . ILE A 1 89 ? 3.415 10.199 -7.172 1.00 92.19 89 ILE A C 1
ATOM 709 O O . ILE A 1 89 ? 3.919 10.344 -6.060 1.00 92.19 89 ILE A O 1
ATOM 713 N N . PRO A 1 90 ? 2.470 11.031 -7.649 1.00 88.56 90 PRO A N 1
ATOM 714 C CA . PRO A 1 90 ? 2.007 12.196 -6.901 1.00 88.56 90 PRO A CA 1
ATOM 715 C C . PRO A 1 90 ? 1.435 11.813 -5.535 1.00 88.56 90 PRO A C 1
ATOM 717 O O . PRO A 1 90 ? 0.548 10.951 -5.453 1.00 88.56 90 PRO A O 1
ATOM 720 N N . GLY A 1 91 ? 1.901 12.490 -4.486 1.00 88.06 91 GLY A N 1
ATOM 721 C CA . GLY A 1 91 ? 1.381 12.329 -3.137 1.00 88.06 91 GLY A CA 1
ATOM 722 C C . GLY A 1 91 ? -0.066 12.810 -3.029 1.00 88.06 91 GLY A C 1
ATOM 723 O O . GLY A 1 91 ? -0.536 13.647 -3.799 1.00 88.06 91 GLY A O 1
ATOM 724 N N . GLY A 1 92 ? -0.823 12.227 -2.100 1.00 82.19 92 GLY A N 1
ATOM 725 C CA . GLY A 1 92 ? -2.212 12.607 -1.814 1.00 82.19 92 GLY A CA 1
ATOM 726 C C . GLY A 1 92 ? -3.230 12.283 -2.916 1.00 82.19 92 GLY A C 1
ATOM 727 O O . GLY A 1 92 ? -4.431 12.403 -2.684 1.00 82.19 92 GLY A O 1
ATOM 728 N N . ARG A 1 93 ? -2.788 11.840 -4.101 1.00 87.56 93 ARG A N 1
ATOM 729 C CA . ARG A 1 93 ? -3.669 11.484 -5.224 1.00 87.56 93 ARG A CA 1
ATOM 730 C C . ARG A 1 93 ? -4.182 10.049 -5.152 1.00 87.56 93 ARG A C 1
ATOM 732 O O . ARG A 1 93 ? -5.257 9.752 -5.668 1.00 87.56 93 ARG A O 1
ATOM 739 N N . TYR A 1 94 ? -3.409 9.166 -4.534 1.00 90.19 94 TYR A N 1
ATOM 740 C CA . TYR A 1 94 ? -3.689 7.738 -4.462 1.00 90.19 94 TYR A CA 1
ATOM 741 C C . TYR A 1 94 ? -3.650 7.263 -3.012 1.00 90.19 94 TYR A C 1
ATOM 743 O O . TYR A 1 94 ? -2.973 7.842 -2.162 1.00 90.19 94 TYR A O 1
ATOM 751 N N . SER A 1 95 ? -4.380 6.190 -2.728 1.00 89.62 95 SER A N 1
ATOM 752 C CA . SER A 1 95 ? -4.364 5.533 -1.424 1.00 89.62 95 SER A CA 1
ATOM 753 C C . SER A 1 95 ? -4.553 4.037 -1.602 1.00 89.62 95 SER A C 1
ATOM 755 O O . SER A 1 95 ? -5.258 3.605 -2.514 1.00 89.62 95 SER A O 1
ATOM 757 N N . VAL A 1 96 ? -3.936 3.260 -0.720 1.00 85.25 96 VAL A N 1
ATOM 758 C CA . VAL A 1 96 ? -4.267 1.847 -0.551 1.00 85.25 96 VAL A CA 1
ATOM 759 C C . VAL A 1 96 ? -5.412 1.762 0.445 1.00 85.25 96 VAL A C 1
ATOM 761 O O . VAL A 1 96 ? -5.354 2.358 1.522 1.00 85.25 96 VAL A O 1
ATOM 764 N N . GLN A 1 97 ? -6.466 1.045 0.071 1.00 88.12 97 GLN A N 1
ATOM 765 C CA . GLN A 1 97 ? -7.629 0.827 0.919 1.00 88.12 97 GLN A CA 1
ATOM 766 C C . GLN A 1 97 ? -7.798 -0.660 1.179 1.00 88.12 97 GLN A C 1
ATOM 768 O O . GLN A 1 97 ? -7.768 -1.467 0.252 1.00 88.12 97 GLN A O 1
ATOM 773 N N . ALA A 1 98 ? -7.999 -1.007 2.444 1.00 80.38 98 ALA A N 1
ATOM 774 C CA . ALA A 1 98 ? -8.275 -2.365 2.874 1.00 80.38 98 ALA A CA 1
ATOM 775 C C . ALA A 1 98 ? -9.510 -2.379 3.774 1.00 80.38 98 ALA A C 1
ATOM 777 O O . ALA A 1 98 ? -9.663 -1.532 4.655 1.00 80.38 98 ALA A O 1
ATOM 778 N N . ILE A 1 99 ? -10.389 -3.358 3.566 1.00 77.81 99 ILE A N 1
ATOM 779 C CA . ILE A 1 99 ? -11.471 -3.643 4.507 1.00 77.81 99 ILE A CA 1
ATOM 780 C C . ILE A 1 99 ? -10.903 -4.595 5.551 1.00 77.81 99 ILE A C 1
ATOM 782 O O . ILE A 1 99 ? -10.598 -5.744 5.242 1.00 77.81 99 ILE A O 1
ATOM 786 N N . VAL A 1 100 ? -10.764 -4.110 6.779 1.00 75.31 100 VAL A N 1
ATOM 787 C CA . VAL A 1 100 ? -10.230 -4.878 7.901 1.00 75.31 100 VAL A CA 1
ATOM 788 C C . VAL A 1 100 ? -11.369 -5.314 8.823 1.00 75.31 100 VAL A C 1
ATOM 790 O O . VAL A 1 100 ? -12.254 -4.501 9.128 1.00 75.31 100 VAL A O 1
ATOM 793 N N . PRO A 1 101 ? -11.394 -6.584 9.260 1.00 67.75 101 PRO A N 1
ATOM 794 C CA . PRO A 1 101 ? -12.307 -7.005 10.307 1.00 67.75 101 PRO A CA 1
ATOM 795 C C . PRO A 1 101 ? -11.921 -6.319 11.621 1.00 67.75 101 PRO A C 1
ATOM 797 O O . PRO A 1 101 ? -10.748 -6.127 11.934 1.00 67.75 101 PRO A O 1
ATOM 800 N N . LEU A 1 102 ? -12.930 -5.940 12.391 1.00 63.94 102 LEU A N 1
ATOM 801 C CA . LEU A 1 102 ? -12.787 -5.412 13.735 1.00 63.94 102 LEU A CA 1
ATOM 802 C C . LEU A 1 102 ? -13.164 -6.513 14.713 1.00 63.94 102 LEU A C 1
ATOM 804 O O . LEU A 1 102 ? -14.326 -6.917 14.777 1.00 63.94 102 LEU A O 1
ATOM 808 N N . ALA A 1 103 ? -12.197 -6.965 15.500 1.00 54.03 103 ALA A N 1
ATOM 809 C CA . ALA A 1 103 ? -12.486 -7.786 16.659 1.00 54.03 103 ALA A CA 1
ATOM 810 C C . ALA A 1 103 ? -12.904 -6.866 17.816 1.00 54.03 103 ALA A C 1
ATOM 812 O O . ALA A 1 103 ? -12.157 -5.975 18.225 1.00 54.03 103 ALA A O 1
ATOM 813 N N . ALA A 1 104 ? -14.124 -7.054 18.320 1.00 43.62 104 ALA A N 1
ATOM 814 C CA . ALA A 1 104 ? -14.530 -6.493 19.600 1.00 43.62 104 ALA A CA 1
ATOM 815 C C . ALA A 1 104 ? -14.081 -7.475 20.682 1.00 43.62 104 ALA A C 1
ATOM 817 O O . ALA A 1 104 ? -14.612 -8.581 20.761 1.00 43.62 104 ALA A O 1
ATOM 818 N N . ILE A 1 105 ? -13.100 -7.082 21.490 1.00 40.06 105 ILE A N 1
ATOM 819 C CA . ILE A 1 105 ? -12.705 -7.864 22.657 1.00 40.06 105 ILE A CA 1
ATOM 820 C C . ILE A 1 105 ? -13.577 -7.373 23.815 1.00 40.06 105 ILE A C 1
ATOM 822 O O . ILE A 1 105 ? -13.612 -6.178 24.125 1.00 40.06 105 ILE A O 1
ATOM 826 N N . LYS A 1 106 ? -14.346 -8.287 24.406 1.00 33.38 106 LYS A N 1
ATOM 827 C CA . LYS A 1 106 ? -15.145 -8.024 25.604 1.00 33.38 106 LYS A CA 1
ATOM 828 C C . LYS A 1 106 ? -14.409 -8.598 26.814 1.00 33.38 106 LYS A C 1
ATOM 830 O O . LYS A 1 106 ? -14.136 -9.793 26.808 1.00 33.38 106 LYS A O 1
ATOM 835 N N . GLY A 1 107 ? -14.171 -7.775 27.835 1.00 34.28 107 GLY A N 1
ATOM 836 C CA . GLY A 1 107 ? -13.691 -8.202 29.154 1.00 34.28 107 GLY A CA 1
ATOM 837 C C . GLY A 1 107 ? -12.202 -7.969 29.448 1.00 34.28 107 GLY A C 1
ATOM 838 O O . GLY A 1 107 ? -11.386 -7.833 28.536 1.00 34.28 107 GLY A O 1
ATOM 839 N N . ASP A 1 108 ? -11.903 -7.899 30.754 1.00 33.16 108 ASP A N 1
ATOM 840 C CA . ASP A 1 108 ? -10.573 -7.766 31.366 1.00 33.16 108 ASP A CA 1
ATOM 841 C C . ASP A 1 108 ? -9.548 -8.739 30.767 1.00 33.16 108 ASP A C 1
ATOM 843 O O . ASP A 1 108 ? -9.863 -9.882 30.440 1.00 33.16 108 ASP A O 1
ATOM 847 N N . THR A 1 109 ? -8.306 -8.275 30.629 1.00 46.91 109 THR A N 1
ATOM 848 C CA . THR A 1 109 ? -7.180 -9.011 30.041 1.00 46.91 109 THR A CA 1
ATOM 849 C C . THR A 1 109 ? -6.816 -10.258 30.863 1.00 46.91 109 THR A C 1
ATOM 851 O O . THR A 1 109 ? -5.948 -10.192 31.734 1.00 46.91 109 THR A O 1
ATOM 854 N N . GLY A 1 110 ? -7.497 -11.375 30.597 1.00 39.03 110 GLY A N 1
ATOM 855 C CA . GLY A 1 110 ? -7.173 -12.727 31.064 1.00 39.03 110 GLY A CA 1
ATOM 856 C C . GLY A 1 110 ? -6.208 -13.478 30.136 1.00 39.03 110 GLY A C 1
ATOM 857 O O . GLY A 1 110 ? -5.651 -12.901 29.203 1.00 39.03 110 GLY A O 1
ATOM 858 N N . GLU A 1 111 ? -5.979 -14.764 30.414 1.00 39.75 111 GLU A N 1
ATOM 859 C CA . GLU A 1 111 ? -5.012 -15.618 29.710 1.00 39.75 111 GLU A CA 1
ATOM 860 C C . GLU A 1 111 ? -5.371 -15.788 28.220 1.00 39.75 111 GLU A C 1
ATOM 862 O O . GLU A 1 111 ? -6.528 -16.001 27.849 1.00 39.75 111 GLU A O 1
ATOM 867 N N . VAL A 1 112 ? -4.357 -15.649 27.362 1.00 43.25 112 VAL A N 1
ATOM 868 C CA . VAL A 1 112 ? -4.473 -15.722 25.903 1.00 43.25 112 VAL A CA 1
ATOM 869 C C . VAL A 1 112 ? -4.335 -17.174 25.463 1.00 43.25 112 VAL A C 1
ATOM 871 O O . VAL A 1 112 ? -3.261 -17.752 25.619 1.00 43.25 112 VAL A O 1
ATOM 874 N N . ILE A 1 113 ? -5.373 -17.737 24.845 1.00 40.66 113 ILE A N 1
ATOM 875 C CA . ILE A 1 113 ? -5.287 -19.041 24.183 1.00 40.66 113 ILE A CA 1
ATOM 876 C C . ILE A 1 113 ? -5.380 -18.810 22.673 1.00 40.66 113 ILE A C 1
ATOM 878 O O . ILE A 1 113 ? -6.385 -18.330 22.141 1.00 40.66 113 ILE A O 1
ATOM 882 N N . GLU A 1 114 ? -4.283 -19.106 21.984 1.00 37.88 114 GLU A N 1
ATOM 883 C CA . GLU A 1 114 ? -4.159 -18.993 20.534 1.00 37.88 114 GLU A CA 1
ATOM 884 C C . GLU A 1 114 ? -4.759 -20.242 19.870 1.00 37.88 114 GLU A C 1
ATOM 886 O O . GLU A 1 114 ? -4.310 -21.361 20.120 1.00 37.88 114 GLU A O 1
ATOM 891 N N . HIS A 1 115 ? -5.788 -20.060 19.036 1.00 33.88 115 HIS A N 1
ATOM 892 C CA . HIS A 1 115 ? -6.330 -21.113 18.177 1.00 33.88 115 HIS A CA 1
ATOM 893 C C . HIS A 1 115 ? -6.391 -20.612 16.732 1.00 33.88 115 HIS A C 1
ATOM 895 O O . HIS A 1 115 ? -7.095 -19.653 16.412 1.00 33.88 115 HIS A O 1
ATOM 901 N N . ASP A 1 116 ? -5.648 -21.276 15.850 1.00 49.06 116 ASP A N 1
ATOM 902 C CA . ASP A 1 116 ? -5.455 -20.895 14.448 1.00 49.06 116 ASP A CA 1
ATOM 903 C C . ASP A 1 116 ? -4.922 -19.453 14.297 1.00 49.06 116 ASP A C 1
ATOM 905 O O . ASP A 1 116 ? -3.789 -19.176 14.671 1.00 49.06 116 ASP A O 1
ATOM 909 N N . ASN A 1 117 ? -5.741 -18.533 13.769 1.00 37.25 117 ASN A N 1
ATOM 910 C CA . ASN A 1 117 ? -5.461 -17.093 13.633 1.00 37.25 117 ASN A CA 1
ATOM 911 C C . ASN A 1 117 ? -6.368 -16.243 14.542 1.00 37.25 117 ASN A C 1
ATOM 913 O O . ASN A 1 117 ? -6.552 -15.043 14.316 1.00 37.25 117 ASN A O 1
ATOM 917 N N . VAL A 1 118 ? -7.017 -16.875 15.520 1.00 34.44 118 VAL A N 1
ATOM 918 C CA . VAL A 1 118 ? -8.004 -16.255 16.399 1.00 34.44 118 VAL A CA 1
ATOM 919 C C . VAL A 1 118 ? -7.486 -16.309 17.830 1.00 34.44 118 VAL A C 1
ATOM 921 O O . VAL A 1 118 ? -7.300 -17.369 18.426 1.00 34.44 118 VAL A O 1
ATOM 924 N N . VAL A 1 119 ? -7.261 -15.125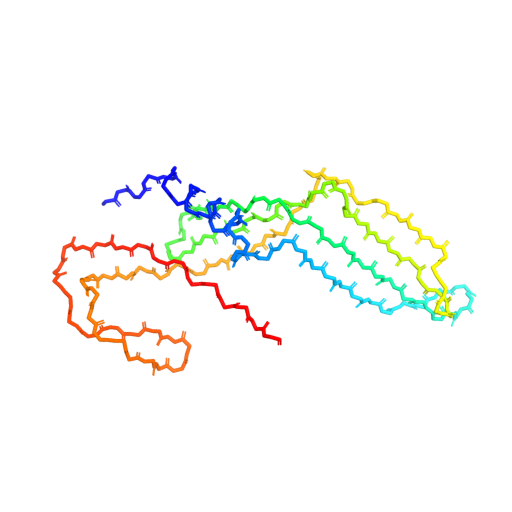 18.391 1.00 38.91 119 VAL A N 1
ATOM 925 C CA . VAL A 1 119 ? -6.882 -14.950 19.791 1.00 38.91 119 VAL A CA 1
ATOM 926 C C . VAL A 1 119 ? -8.157 -14.987 20.626 1.00 38.91 119 VAL A C 1
ATOM 928 O O . VAL A 1 119 ? -9.015 -14.114 20.475 1.00 38.91 119 VAL A O 1
ATOM 931 N N . THR A 1 120 ? -8.291 -15.992 21.489 1.00 35.84 120 THR A N 1
ATOM 932 C CA . THR A 1 120 ? -9.453 -16.132 22.375 1.00 35.84 120 THR A CA 1
ATOM 933 C C . THR A 1 120 ? -9.003 -15.985 23.826 1.00 35.84 120 THR A C 1
ATOM 935 O O . THR A 1 120 ? -7.986 -16.547 24.223 1.00 35.84 120 THR A O 1
ATOM 938 N N . PHE A 1 121 ? -9.752 -15.215 24.614 1.00 40.50 121 PHE A N 1
ATOM 939 C CA . PHE A 1 121 ? -9.496 -14.984 26.036 1.00 40.50 121 PHE A CA 1
ATOM 940 C C . PHE A 1 121 ? -10.590 -15.669 26.858 1.00 40.50 121 PHE A C 1
ATOM 942 O O . PHE A 1 121 ? -11.776 -15.478 26.572 1.00 40.50 121 PHE A O 1
ATOM 949 N N . SER A 1 122 ? -10.214 -16.442 27.875 1.00 35.25 122 SER A N 1
ATOM 950 C CA . SER A 1 122 ? -11.139 -16.953 28.890 1.00 35.25 122 SER A CA 1
ATOM 951 C C . SER A 1 122 ? -11.017 -16.101 30.154 1.00 35.25 122 SER A C 1
ATOM 953 O O . SER A 1 122 ? -9.931 -16.009 30.718 1.00 35.25 122 SER A O 1
ATOM 955 N N . ASP A 1 123 ? -12.143 -15.511 30.572 1.00 42.66 123 ASP A N 1
ATOM 956 C CA . ASP A 1 123 ? -12.407 -14.859 31.872 1.00 42.66 123 ASP A CA 1
ATOM 957 C C . ASP A 1 123 ? -12.258 -13.325 31.962 1.00 42.66 123 ASP A C 1
ATOM 959 O O . ASP A 1 123 ? -11.340 -12.800 32.585 1.00 42.66 123 ASP A O 1
ATOM 963 N N . GLY A 1 124 ? -13.254 -12.588 31.445 1.00 39.12 124 GLY A N 1
ATOM 964 C CA . GLY A 1 124 ? -13.408 -11.142 31.668 1.00 39.12 124 GLY A CA 1
ATOM 965 C C . GLY A 1 124 ? -14.851 -10.721 31.996 1.00 39.12 124 GLY A C 1
ATOM 966 O O . GLY A 1 124 ? -15.814 -11.269 31.456 1.00 39.12 124 GLY A O 1
ATOM 967 N N . ASN A 1 125 ? -15.007 -9.743 32.898 1.00 43.28 125 ASN A N 1
ATOM 968 C CA . ASN A 1 125 ? -16.300 -9.272 33.416 1.00 43.28 125 ASN A CA 1
ATOM 969 C C . ASN A 1 125 ? -17.192 -8.561 32.361 1.00 43.28 125 ASN A C 1
ATOM 971 O O . ASN A 1 125 ? -16.693 -8.019 31.374 1.00 43.28 125 ASN A O 1
ATOM 975 N N . PRO A 1 126 ? -18.528 -8.491 32.568 1.00 41.19 126 PRO A N 1
ATOM 976 C CA . PRO A 1 126 ? -19.519 -8.248 31.505 1.00 41.19 126 PRO A CA 1
ATOM 977 C C . PRO A 1 126 ? -19.540 -6.861 30.834 1.00 41.19 126 PRO A C 1
ATOM 979 O O . PRO A 1 126 ? -20.314 -6.673 29.882 1.00 41.19 126 PRO A O 1
ATOM 982 N N . HIS A 1 127 ? -18.773 -5.880 31.325 1.00 36.34 127 HIS A N 1
ATOM 983 C CA . HIS A 1 127 ? -19.042 -4.459 31.065 1.00 36.34 127 HIS A CA 1
ATOM 984 C C . HIS A 1 127 ? -17.939 -3.648 30.378 1.00 36.34 127 HIS A C 1
ATOM 986 O O . HIS A 1 127 ? -18.248 -2.546 29.923 1.00 36.34 127 HIS A O 1
ATOM 992 N N . ASP A 1 128 ? -16.745 -4.197 30.168 1.00 37.47 128 ASP A N 1
ATOM 993 C CA . ASP A 1 128 ? -15.681 -3.479 29.463 1.00 37.47 128 ASP A CA 1
ATOM 994 C C . ASP A 1 128 ? -15.559 -3.935 28.004 1.00 37.47 128 ASP A C 1
ATOM 996 O O . ASP A 1 128 ? -15.325 -5.103 27.691 1.00 37.47 128 ASP A O 1
ATOM 1000 N N . ASN A 1 129 ? -15.776 -2.987 27.086 1.00 37.88 129 ASN A N 1
ATOM 1001 C CA . ASN A 1 129 ? -15.624 -3.180 25.646 1.00 37.88 129 ASN A CA 1
ATOM 1002 C C . ASN A 1 129 ? -14.374 -2.422 25.187 1.00 37.88 129 ASN A C 1
ATOM 1004 O O . ASN A 1 129 ? -14.390 -1.189 25.115 1.00 37.88 129 ASN A O 1
ATOM 1008 N N . HIS A 1 130 ? -13.326 -3.149 24.812 1.00 38.62 130 HIS A N 1
ATOM 1009 C CA . HIS A 1 130 ? -12.105 -2.584 24.245 1.00 38.62 130 HIS A CA 1
ATOM 1010 C C . HIS A 1 130 ? -11.989 -2.969 22.763 1.00 38.62 130 HIS A C 1
ATOM 1012 O O . HIS A 1 130 ? -12.328 -4.078 22.353 1.00 38.62 130 HIS A O 1
ATOM 1018 N N . ILE A 1 131 ? -11.517 -2.035 21.933 1.00 37.62 131 ILE A N 1
ATOM 1019 C CA . ILE A 1 131 ? -11.167 -2.311 20.533 1.00 37.62 131 ILE A CA 1
ATOM 1020 C C . ILE A 1 131 ? -9.644 -2.346 20.459 1.00 37.62 131 ILE A C 1
ATOM 1022 O O . ILE A 1 131 ? -9.000 -1.315 20.647 1.00 37.62 131 ILE A O 1
ATOM 1026 N N . ILE A 1 132 ? -9.079 -3.518 20.178 1.00 43.78 132 ILE A N 1
ATOM 1027 C CA . ILE A 1 132 ? -7.646 -3.699 19.928 1.00 43.78 132 ILE A CA 1
ATOM 1028 C C . ILE A 1 132 ? -7.485 -4.096 18.459 1.00 43.78 132 ILE A C 1
ATOM 1030 O O . ILE A 1 132 ? -8.152 -5.007 17.976 1.00 43.78 132 ILE A O 1
ATOM 1034 N N . VAL A 1 133 ? -6.622 -3.383 17.735 1.00 39.69 133 VAL A N 1
ATOM 1035 C CA . VAL A 1 133 ? -6.319 -3.649 16.322 1.00 39.69 133 VAL A CA 1
ATOM 1036 C C . VAL A 1 133 ? -5.010 -4.429 16.259 1.00 39.69 133 VAL A C 1
ATOM 1038 O O . VAL A 1 133 ? -3.964 -3.893 16.617 1.00 39.69 133 VAL A O 1
ATOM 1041 N N . HIS A 1 134 ? -5.065 -5.686 15.819 1.00 34.69 134 HIS A N 1
ATOM 1042 C CA . HIS A 1 134 ? -3.870 -6.487 15.551 1.00 34.69 134 HIS A CA 1
ATOM 1043 C C . HIS A 1 134 ? -3.384 -6.223 14.123 1.00 34.69 134 HIS A C 1
ATOM 1045 O O . HIS A 1 134 ? -4.156 -6.309 13.169 1.00 34.69 134 HIS A O 1
ATOM 1051 N N . PHE A 1 135 ? -2.094 -5.924 13.982 1.00 35.84 135 PHE A N 1
ATOM 1052 C CA . PHE A 1 135 ? -1.407 -5.874 12.697 1.00 35.84 135 PHE A CA 1
ATOM 1053 C C . PHE A 1 135 ? -0.510 -7.102 12.615 1.00 35.84 135 PHE A C 1
ATOM 1055 O O . PHE A 1 135 ? 0.487 -7.174 13.330 1.00 35.84 135 PHE A O 1
ATOM 1062 N N . ASN A 1 136 ? -0.871 -8.071 11.774 1.00 31.02 136 ASN A N 1
ATOM 1063 C CA . ASN A 1 136 ? 0.054 -9.139 11.424 1.00 31.02 136 ASN A CA 1
ATOM 1064 C C . ASN A 1 136 ? 0.903 -8.649 10.245 1.00 31.02 136 ASN A C 1
ATOM 1066 O O . ASN A 1 136 ? 0.369 -8.383 9.168 1.00 31.02 136 ASN A O 1
ATOM 1070 N N . SER A 1 137 ? 2.201 -8.456 10.472 1.00 26.84 137 SER A N 1
ATOM 1071 C CA . SER A 1 137 ? 3.175 -8.264 9.399 1.00 26.84 137 SER A CA 1
ATOM 1072 C C . SER A 1 137 ? 3.819 -9.619 9.164 1.00 26.84 137 SER A C 1
ATOM 1074 O O . SER A 1 137 ? 4.690 -10.021 9.935 1.00 26.84 137 SER A O 1
ATOM 1076 N N . GLU A 1 138 ? 3.381 -10.331 8.130 1.00 32.06 138 GLU A N 1
ATOM 1077 C CA . GLU A 1 138 ? 4.121 -11.505 7.670 1.00 32.06 138 GLU A CA 1
ATOM 1078 C C . GLU A 1 138 ? 5.516 -11.063 7.191 1.00 32.06 138 GLU A C 1
ATOM 1080 O O . GLU A 1 138 ? 5.677 -9.970 6.638 1.00 32.06 138 GLU A O 1
ATOM 1085 N N . LYS A 1 139 ? 6.524 -11.871 7.537 1.00 33.91 139 LYS A N 1
ATOM 1086 C CA . LYS A 1 139 ? 7.946 -11.652 7.236 1.00 33.91 139 LYS A CA 1
ATOM 1087 C C . LYS A 1 139 ? 8.280 -11.981 5.789 1.00 33.91 139 LYS A C 1
ATOM 1089 O O . LYS A 1 139 ? 7.725 -12.980 5.287 1.00 33.91 139 LYS A O 1
#